Protein AF-A0A2Z5UQA4-F1 (afdb_monomer)

Solvent-accessible surface area (backbone atoms only — not comparable to full-atom values): 5163 Å² total; per-residue (Å²): 130,86,80,78,77,76,74,67,41,72,36,71,57,20,53,53,33,34,36,75,72,75,52,87,66,61,66,68,60,51,47,60,72,69,49,53,71,68,50,55,49,33,30,76,70,75,26,50,64,47,77,42,98,84,61,26,29,37,31,30,33,95,57,24,34,57,37,41,46,57,74,82,55,79,83,87,69,74,93,73,84,89,75,130

Mean predicted aligned error: 5.63 Å

Secondary structure (DSSP, 8-state):
-----PPPEE-HHHHHHHHHHT----HHHHHHHH-SHHHHHHHHTT-EEEEPTTS-EEEEETTEEEEEPPTTPPP---TT----

Sequence (84 aa):
MDDVRIPIVITLHAIRRYRERVAKIPARIIVERLSGPAFDACDRLGGGAVILPTGHRAVCGDGAVITILPHGRKFMGFVGKHRR

Foldseek 3Di:
DPPPQDWFAEDPQALVQCCVAPHVDDSVVVVVQCTDDQQSVCAVVAWAWDQHPRQWTFTHYPSYRRHIDHHPDHDPDDPPPPDD

Nearest PDB structures (foldseek):
  1whz-assembly1_A  TM=4.827E-01  e=2.173E+00  Thermus thermophilus
  3kif-assembly1_C  TM=4.237E-01  e=4.842E+00  synthetic construct

pLDDT: mean 87.78, std 16.0, range [40.22, 98.38]

Radius of gyration: 12.88 Å; Cα contacts (8 Å, |Δi|>4): 131; chains: 1; bounding box: 36×22×40 Å

Structure (mmCIF, N/CA/C/O backbone):
data_AF-A0A2Z5UQA4-F1
#
_entry.id   AF-A0A2Z5UQA4-F1
#
loop_
_atom_site.group_PDB
_atom_site.id
_atom_site.type_symbol
_atom_site.label_atom_id
_atom_site.label_alt_id
_atom_site.label_comp_id
_atom_site.label_asym_id
_atom_site.label_entity_id
_atom_site.label_seq_id
_atom_site.pdbx_PDB_ins_code
_atom_site.Cartn_x
_atom_site.Cartn_y
_atom_site.Cartn_z
_atom_site.occupancy
_atom_site.B_iso_or_equiv
_atom_site.auth_seq_id
_atom_site.auth_comp_id
_atom_site.auth_asym_id
_atom_site.auth_atom_id
_atom_site.pdbx_PDB_model_num
ATOM 1 N N . MET A 1 1 ? 4.282 -5.818 -28.438 1.00 43.81 1 MET A N 1
ATOM 2 C CA . MET A 1 1 ? 4.502 -6.636 -27.233 1.00 43.81 1 MET A CA 1
ATOM 3 C C . MET A 1 1 ? 3.278 -6.432 -26.384 1.00 43.81 1 MET A C 1
ATOM 5 O O . MET A 1 1 ? 3.017 -5.296 -26.018 1.00 43.81 1 MET A O 1
ATOM 9 N N . ASP A 1 2 ? 2.480 -7.471 -26.189 1.00 47.34 2 ASP A N 1
ATOM 10 C CA . ASP A 1 2 ? 1.358 -7.424 -25.262 1.00 47.34 2 ASP A CA 1
ATOM 11 C C . ASP A 1 2 ? 1.909 -7.082 -23.874 1.00 47.34 2 ASP A C 1
ATOM 13 O O . ASP A 1 2 ? 2.634 -7.879 -23.276 1.00 47.34 2 ASP A O 1
ATOM 17 N N . ASP A 1 3 ? 1.645 -5.863 -23.398 1.00 60.69 3 ASP A N 1
ATOM 18 C CA . ASP A 1 3 ? 1.962 -5.432 -22.036 1.00 60.69 3 ASP A CA 1
ATOM 19 C C . ASP A 1 3 ? 1.094 -6.253 -21.075 1.00 60.69 3 ASP A C 1
ATOM 21 O O . ASP A 1 3 ? 0.020 -5.824 -20.642 1.00 60.69 3 ASP A O 1
ATOM 25 N N . VAL A 1 4 ? 1.530 -7.477 -20.766 1.00 60.47 4 VAL A N 1
ATOM 26 C CA . VAL A 1 4 ? 0.931 -8.297 -19.715 1.00 60.47 4 VAL A CA 1
ATOM 27 C C . VAL A 1 4 ? 1.142 -7.544 -18.410 1.00 60.47 4 VAL A C 1
ATOM 29 O O . VAL A 1 4 ? 2.212 -7.561 -17.803 1.00 60.47 4 VAL A O 1
ATOM 32 N N . ARG A 1 5 ? 0.106 -6.813 -18.007 1.00 63.03 5 ARG A N 1
ATO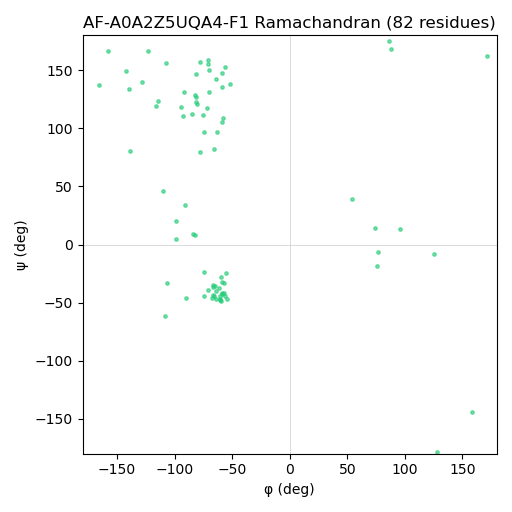M 33 C CA . ARG A 1 5 ? 0.118 -5.975 -16.818 1.00 63.03 5 ARG A CA 1
ATOM 34 C C . ARG A 1 5 ? 0.017 -6.880 -15.599 1.00 63.03 5 ARG A C 1
ATOM 36 O O . ARG A 1 5 ? -1.073 -7.311 -15.231 1.00 63.03 5 ARG A O 1
ATOM 43 N N . ILE A 1 6 ? 1.157 -7.192 -14.991 1.00 69.44 6 ILE A N 1
ATOM 44 C CA . ILE A 1 6 ? 1.177 -7.920 -13.724 1.00 69.44 6 ILE A CA 1
ATOM 45 C C . ILE A 1 6 ? 0.694 -6.944 -12.642 1.00 69.44 6 ILE A C 1
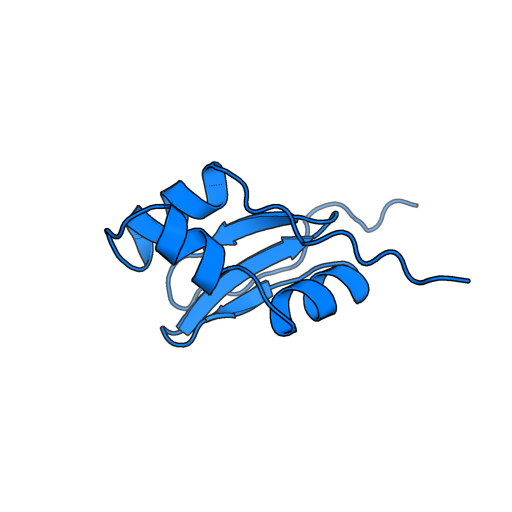ATOM 47 O O . ILE A 1 6 ? 1.328 -5.904 -12.447 1.00 69.44 6 ILE A O 1
ATOM 51 N N . PRO A 1 7 ? -0.438 -7.217 -11.972 1.00 79.50 7 PRO A N 1
ATOM 52 C CA . PRO A 1 7 ? -0.927 -6.342 -10.919 1.00 79.50 7 PRO A CA 1
ATOM 53 C C . PRO A 1 7 ? 0.063 -6.312 -9.754 1.00 79.50 7 PRO A C 1
ATOM 55 O O . PRO A 1 7 ? 0.645 -7.337 -9.391 1.00 79.50 7 PRO A O 1
ATOM 58 N N . ILE A 1 8 ? 0.227 -5.134 -9.151 1.00 90.94 8 ILE A N 1
ATOM 59 C CA . ILE A 1 8 ? 1.121 -4.953 -8.010 1.00 90.94 8 ILE A CA 1
ATOM 60 C C . ILE A 1 8 ? 0.719 -5.856 -6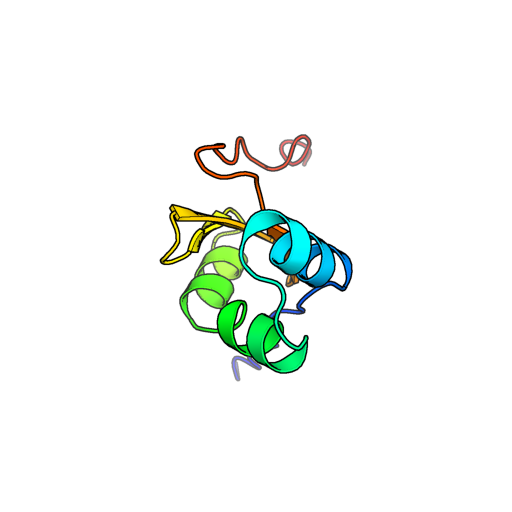.833 1.00 90.94 8 ILE A C 1
ATOM 62 O O . ILE A 1 8 ? -0.452 -5.961 -6.460 1.00 90.94 8 ILE A O 1
ATOM 66 N N . VAL A 1 9 ? 1.703 -6.502 -6.211 1.00 95.50 9 VAL A N 1
ATOM 67 C CA . VAL A 1 9 ? 1.490 -7.3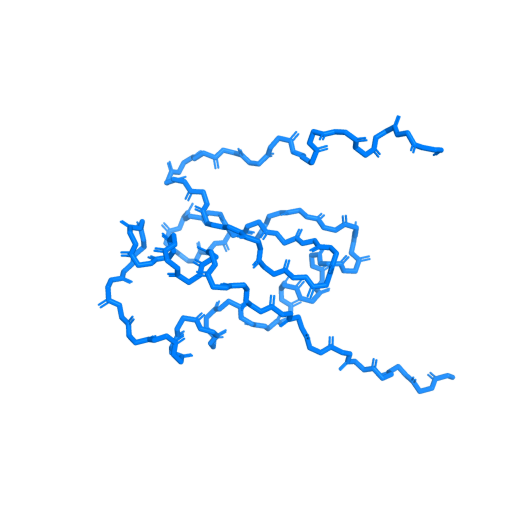88 -5.065 1.00 95.50 9 VAL A CA 1
ATOM 68 C C . VAL A 1 9 ? 1.363 -6.571 -3.783 1.00 95.50 9 VAL A C 1
ATOM 70 O O . VAL A 1 9 ? 2.245 -5.797 -3.419 1.00 95.50 9 VAL A O 1
ATOM 73 N N . ILE A 1 10 ? 0.291 -6.779 -3.020 1.00 97.25 10 ILE A N 1
ATOM 74 C CA . ILE A 1 10 ? 0.142 -6.150 -1.703 1.00 97.25 10 ILE A CA 1
ATOM 75 C C . ILE A 1 10 ? 0.686 -7.090 -0.635 1.00 97.25 10 ILE A C 1
ATOM 77 O O . ILE A 1 10 ? 0.105 -8.137 -0.348 1.00 97.25 10 ILE A O 1
ATOM 81 N N . THR A 1 11 ? 1.807 -6.719 -0.018 1.00 97.44 11 THR A N 1
ATOM 82 C CA . THR A 1 11 ? 2.431 -7.577 0.992 1.00 97.44 11 THR A CA 1
ATOM 83 C C . THR A 1 11 ? 1.595 -7.644 2.271 1.00 97.44 11 THR A C 1
ATOM 85 O O . THR A 1 11 ? 0.955 -6.675 2.695 1.00 97.44 11 THR A O 1
ATOM 88 N N . LEU A 1 12 ? 1.676 -8.777 2.975 1.00 97.69 12 LEU A N 1
ATOM 89 C CA . LEU A 1 12 ? 1.081 -8.913 4.307 1.00 97.69 12 LEU A CA 1
ATOM 90 C C . LEU A 1 12 ? 1.616 -7.850 5.284 1.00 97.69 12 LEU A C 1
ATOM 92 O O . LEU A 1 12 ? 0.883 -7.382 6.159 1.00 97.69 12 LEU A O 1
ATOM 96 N N . HIS A 1 13 ? 2.880 -7.442 5.126 1.00 98.00 13 HIS A N 1
ATOM 97 C CA . HIS A 1 13 ? 3.473 -6.380 5.933 1.00 98.00 13 HIS A CA 1
ATOM 98 C C . HIS A 1 13 ? 2.781 -5.032 5.700 1.00 98.00 13 HIS A C 1
ATOM 100 O O . HIS A 1 13 ? 2.400 -4.372 6.670 1.00 98.00 13 HIS A O 1
ATOM 106 N N . ALA A 1 14 ? 2.542 -4.649 4.443 1.00 97.69 14 ALA A N 1
ATOM 107 C CA . ALA A 1 14 ? 1.796 -3.439 4.113 1.00 97.69 14 ALA A CA 1
ATOM 108 C C . ALA A 1 14 ? 0.380 -3.460 4.701 1.00 97.69 14 ALA A C 1
ATOM 110 O O . ALA A 1 14 ? -0.040 -2.471 5.300 1.00 97.69 14 ALA A O 1
ATOM 111 N N . ILE A 1 15 ? -0.318 -4.601 4.636 1.00 98.25 15 ILE A N 1
ATOM 112 C CA . ILE A 1 15 ? -1.658 -4.759 5.227 1.00 98.25 15 ILE A CA 1
ATOM 113 C C . ILE A 1 15 ? -1.627 -4.522 6.742 1.00 98.25 15 ILE A C 1
ATOM 115 O O . ILE A 1 15 ? -2.455 -3.780 7.275 1.00 98.25 15 ILE A O 1
ATOM 119 N N . ARG A 1 16 ? -0.661 -5.120 7.451 1.00 98.31 16 ARG A N 1
ATOM 120 C CA . ARG A 1 16 ? -0.498 -4.925 8.903 1.00 98.31 16 ARG A CA 1
ATOM 121 C C . ARG A 1 16 ? -0.235 -3.458 9.239 1.00 98.31 16 ARG A C 1
ATOM 123 O O . ARG A 1 16 ? -0.939 -2.892 10.070 1.00 98.31 16 ARG A O 1
ATOM 130 N N . ARG A 1 17 ? 0.694 -2.805 8.533 1.00 98.25 17 ARG A N 1
ATOM 131 C CA . ARG A 1 17 ? 1.005 -1.383 8.759 1.00 98.25 17 ARG A CA 1
ATOM 132 C C . ARG A 1 17 ? -0.157 -0.460 8.423 1.00 98.25 17 ARG A C 1
ATOM 134 O O . ARG A 1 17 ? -0.361 0.516 9.137 1.00 98.25 17 ARG A O 1
ATOM 141 N N . TYR A 1 18 ? -0.945 -0.775 7.399 1.00 98.38 18 TYR A N 1
ATOM 142 C CA . TYR A 1 18 ? -2.161 -0.027 7.094 1.00 98.38 18 TYR A CA 1
ATOM 143 C C . TYR A 1 18 ? -3.152 -0.084 8.261 1.00 98.38 18 TYR A C 1
ATOM 145 O O . TYR A 1 18 ? -3.694 0.945 8.657 1.00 98.38 18 TYR A O 1
ATOM 153 N N . ARG A 1 19 ? -3.355 -1.265 8.859 1.00 98.25 19 ARG A N 1
ATOM 154 C CA . ARG A 1 19 ? -4.247 -1.423 10.020 1.00 98.25 19 ARG A CA 1
ATOM 155 C C . ARG A 1 19 ? -3.779 -0.665 11.249 1.00 98.25 19 ARG A C 1
ATOM 157 O O . ARG A 1 19 ? -4.602 -0.108 11.966 1.00 98.25 19 ARG A O 1
ATOM 164 N N . GLU A 1 20 ? -2.475 -0.668 11.487 1.00 97.88 20 GLU A N 1
ATOM 165 C CA . GLU A 1 20 ? -1.865 0.018 12.624 1.00 97.88 20 GLU A CA 1
ATOM 166 C C . GLU A 1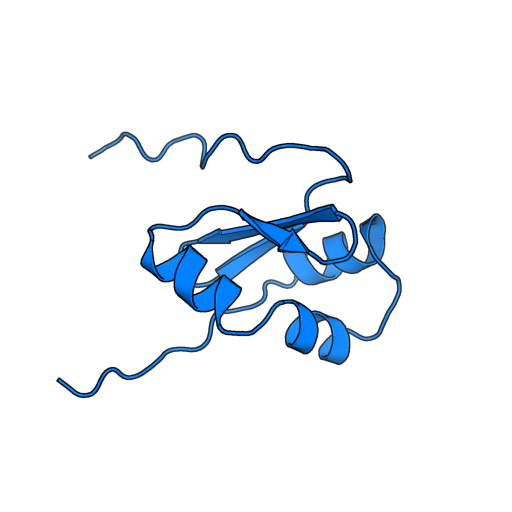 20 ? -1.902 1.541 12.481 1.00 97.88 20 GLU A C 1
ATOM 168 O O . GLU A 1 20 ? -2.089 2.237 13.473 1.00 97.88 20 GLU A O 1
ATOM 173 N N . ARG A 1 21 ? -1.679 2.058 11.265 1.00 97.31 21 ARG A N 1
ATOM 174 C CA . ARG A 1 21 ? -1.391 3.484 11.034 1.00 97.31 21 ARG A CA 1
ATOM 175 C C . ARG A 1 21 ? -2.556 4.246 10.414 1.00 97.31 21 ARG A C 1
ATOM 177 O O . ARG A 1 21 ? -2.715 5.423 10.696 1.00 97.31 21 ARG A O 1
ATOM 184 N N . VAL A 1 22 ? -3.351 3.589 9.570 1.00 97.38 22 VAL A N 1
ATOM 185 C CA . VAL A 1 22 ? -4.385 4.244 8.758 1.00 97.38 22 VAL A CA 1
ATOM 186 C C . VAL A 1 22 ? -5.784 3.909 9.261 1.00 97.38 22 VAL A C 1
ATOM 188 O O . VAL A 1 22 ? -6.521 4.813 9.636 1.00 97.38 22 VAL A O 1
ATOM 191 N N . ALA A 1 23 ? -6.174 2.629 9.246 1.00 96.50 23 ALA A N 1
ATOM 192 C CA . ALA A 1 23 ? -7.506 2.201 9.682 1.00 96.50 23 ALA A CA 1
ATOM 193 C C . ALA A 1 23 ? -7.601 0.683 9.909 1.00 96.50 23 ALA A C 1
ATOM 195 O O . ALA A 1 23 ? -7.173 -0.109 9.066 1.00 96.50 23 ALA A O 1
ATOM 196 N N . LYS A 1 24 ? -8.266 0.262 10.995 1.00 97.25 24 LYS A N 1
ATOM 197 C CA . LYS A 1 24 ? -8.563 -1.151 11.298 1.00 97.25 24 LYS A CA 1
ATOM 198 C C . LYS A 1 24 ? -9.744 -1.668 10.465 1.00 97.25 24 LYS A C 1
ATOM 200 O O . LYS A 1 24 ? -10.864 -1.753 10.952 1.00 97.25 24 LYS A O 1
ATOM 205 N N . ILE A 1 25 ? -9.483 -2.014 9.206 1.00 97.12 25 ILE A N 1
ATOM 206 C CA . ILE A 1 25 ? -10.493 -2.510 8.254 1.00 97.12 25 ILE A CA 1
ATOM 207 C C . ILE A 1 25 ? -10.121 -3.895 7.676 1.00 97.12 25 ILE A C 1
ATOM 209 O O . ILE A 1 25 ? -8.978 -4.361 7.836 1.00 97.12 25 ILE A O 1
ATOM 213 N N . PRO A 1 26 ? -11.068 -4.599 7.020 1.00 97.94 26 PRO A N 1
ATOM 214 C CA . PRO A 1 26 ? -10.808 -5.896 6.398 1.00 97.94 26 PRO A CA 1
ATOM 215 C C . PRO A 1 26 ? -9.702 -5.839 5.337 1.00 97.94 26 PRO A C 1
ATOM 217 O O . PRO A 1 26 ? -9.548 -4.841 4.637 1.00 97.94 26 PRO A O 1
ATOM 220 N N . ALA A 1 27 ? -8.938 -6.930 5.203 1.00 96.69 27 ALA A N 1
ATOM 221 C CA . ALA A 1 27 ? -7.758 -6.975 4.332 1.00 96.69 27 ALA A CA 1
ATOM 222 C C . ALA A 1 27 ? -8.107 -6.728 2.859 1.00 96.69 27 ALA A C 1
ATOM 224 O O . ALA A 1 27 ? -7.380 -6.013 2.184 1.00 96.69 27 ALA A O 1
ATOM 225 N N . ARG A 1 28 ? -9.254 -7.241 2.397 1.00 96.94 28 ARG A N 1
ATOM 226 C CA . ARG A 1 28 ? -9.762 -7.010 1.040 1.00 96.94 28 ARG A CA 1
ATOM 227 C C . ARG A 1 28 ? -9.865 -5.519 0.705 1.00 96.94 28 ARG A C 1
ATOM 229 O O . ARG A 1 28 ? -9.350 -5.092 -0.318 1.00 96.94 28 ARG A O 1
ATOM 236 N N . ILE A 1 29 ? -10.438 -4.724 1.608 1.00 97.31 29 ILE A N 1
ATOM 237 C CA . ILE A 1 29 ? -10.584 -3.274 1.413 1.00 97.31 29 ILE A CA 1
ATOM 238 C C . ILE A 1 29 ? -9.215 -2.582 1.399 1.00 97.31 29 ILE A C 1
ATOM 240 O O . ILE A 1 29 ? -9.002 -1.621 0.669 1.00 97.31 29 ILE A O 1
ATOM 244 N N . ILE A 1 30 ? -8.261 -3.069 2.197 1.00 97.25 30 ILE A N 1
ATOM 245 C CA . ILE A 1 30 ? -6.887 -2.547 2.193 1.00 97.25 30 ILE A CA 1
ATOM 246 C C . ILE A 1 30 ? -6.212 -2.838 0.855 1.00 97.25 30 ILE A C 1
ATOM 248 O O . ILE A 1 30 ? -5.583 -1.946 0.300 1.00 97.25 30 ILE A O 1
ATOM 252 N N . VAL A 1 31 ? -6.362 -4.056 0.331 1.00 96.69 31 VAL A N 1
ATOM 253 C CA . VAL A 1 31 ? -5.826 -4.440 -0.980 1.00 96.69 31 VAL A CA 1
ATOM 254 C C . VAL A 1 31 ? -6.411 -3.551 -2.070 1.00 96.69 31 VAL A C 1
ATOM 256 O O . VAL A 1 31 ? -5.644 -2.965 -2.823 1.00 96.69 31 VAL A O 1
ATOM 259 N N . GLU A 1 32 ? -7.730 -3.363 -2.101 1.00 94.50 32 GLU A N 1
ATOM 260 C CA . GLU A 1 32 ? -8.396 -2.470 -3.061 1.00 94.50 32 GLU A CA 1
ATOM 261 C C . GLU A 1 32 ? -7.853 -1.032 -2.976 1.00 94.50 32 GLU A C 1
ATOM 263 O O . GLU A 1 32 ? -7.574 -0.417 -3.999 1.00 94.50 32 GLU A O 1
ATOM 268 N N . ARG A 1 33 ? -7.617 -0.508 -1.765 1.00 95.88 33 ARG A N 1
ATOM 269 C CA . ARG A 1 33 ? -7.072 0.848 -1.549 1.00 95.88 33 ARG A CA 1
ATOM 270 C C . ARG A 1 33 ? -5.580 0.994 -1.844 1.00 95.88 33 ARG A C 1
ATOM 272 O O . ARG A 1 33 ? -5.117 2.115 -2.043 1.00 95.88 33 ARG A O 1
ATOM 279 N N . LEU A 1 34 ? -4.825 -0.098 -1.781 1.00 95.88 34 LEU A N 1
ATOM 280 C CA . LEU A 1 34 ? -3.391 -0.136 -2.080 1.00 95.88 34 LEU A CA 1
ATOM 281 C C . LEU A 1 34 ? -3.101 -0.638 -3.498 1.00 95.88 34 LEU A C 1
ATOM 283 O O . LEU A 1 34 ? -1.941 -0.787 -3.862 1.00 95.88 34 LEU A O 1
ATOM 287 N N . SER A 1 35 ? -4.145 -0.880 -4.285 1.00 92.56 35 SER A N 1
ATOM 288 C CA . SER A 1 35 ? -4.056 -1.236 -5.695 1.00 92.56 35 SER A CA 1
ATOM 289 C C . SER A 1 35 ? -4.515 -0.060 -6.549 1.00 92.56 35 SER A C 1
ATOM 291 O O . SER A 1 35 ? -5.289 0.790 -6.107 1.00 92.56 35 SER A O 1
ATOM 293 N N . GLY A 1 36 ? -4.051 -0.012 -7.793 1.00 90.88 36 GLY A N 1
ATOM 294 C CA . GLY A 1 36 ? -4.554 0.925 -8.791 1.00 90.88 36 GLY A CA 1
ATOM 295 C C . GLY A 1 36 ? -3.467 1.743 -9.484 1.00 90.88 36 GLY A C 1
ATOM 296 O O . GLY A 1 36 ? -2.278 1.592 -9.196 1.00 90.88 36 GLY A O 1
ATOM 297 N N . PRO A 1 37 ? -3.870 2.654 -10.388 1.00 92.25 37 PRO A N 1
ATOM 298 C CA . PRO A 1 37 ? -2.963 3.263 -11.361 1.00 92.25 37 PRO A CA 1
ATOM 299 C C . PRO A 1 37 ? -1.782 4.024 -10.752 1.00 92.25 37 PRO A C 1
ATOM 301 O O . PRO A 1 37 ? -0.704 4.051 -11.341 1.00 92.25 37 PRO A O 1
ATOM 304 N N . ALA A 1 38 ? -1.965 4.629 -9.575 1.00 93.50 38 ALA A N 1
ATOM 305 C CA . ALA A 1 38 ? -0.898 5.346 -8.880 1.00 93.50 38 ALA A CA 1
ATOM 306 C C . ALA A 1 38 ? 0.219 4.407 -8.398 1.00 93.50 38 ALA A C 1
ATOM 308 O O . ALA A 1 38 ? 1.392 4.766 -8.457 1.00 93.50 38 ALA A O 1
ATOM 309 N N . PHE A 1 39 ? -0.138 3.202 -7.955 1.00 94.81 39 PHE A N 1
ATOM 310 C CA . PHE A 1 39 ? 0.814 2.191 -7.508 1.00 94.81 39 PHE A CA 1
ATOM 311 C C . PHE A 1 39 ? 1.531 1.551 -8.694 1.00 94.81 39 PHE A C 1
ATOM 313 O O . PHE A 1 39 ? 2.756 1.491 -8.688 1.00 94.81 39 PHE A O 1
ATOM 320 N N . ASP A 1 40 ? 0.794 1.207 -9.754 1.00 92.38 40 ASP A N 1
ATOM 321 C CA . ASP A 1 40 ? 1.381 0.740 -11.016 1.00 92.38 40 ASP A CA 1
ATOM 322 C C . ASP A 1 40 ? 2.379 1.760 -11.588 1.00 92.38 40 ASP A C 1
ATOM 324 O O . ASP A 1 40 ? 3.450 1.409 -12.075 1.00 92.38 40 ASP A O 1
ATOM 328 N N . ALA A 1 41 ? 2.025 3.049 -11.574 1.00 91.44 41 ALA A N 1
ATOM 329 C CA . ALA A 1 41 ? 2.911 4.110 -12.037 1.00 91.44 41 ALA A CA 1
ATOM 330 C C . ALA A 1 41 ? 4.137 4.253 -11.129 1.00 91.44 41 ALA A C 1
ATOM 332 O O . ALA A 1 41 ? 5.248 4.370 -11.635 1.00 91.44 41 ALA A O 1
ATOM 333 N N . CYS A 1 42 ? 3.948 4.206 -9.808 1.00 91.62 42 CYS A N 1
ATOM 334 C CA . CYS A 1 42 ? 5.047 4.271 -8.852 1.00 91.62 42 CYS A CA 1
ATOM 335 C C . CYS A 1 42 ? 6.050 3.131 -9.060 1.00 91.62 42 CYS A C 1
ATOM 337 O O . CYS A 1 42 ? 7.250 3.375 -9.018 1.00 91.62 42 CYS A O 1
ATOM 339 N N . ASP A 1 43 ? 5.578 1.908 -9.298 1.00 90.81 43 ASP A N 1
ATOM 340 C CA . ASP A 1 43 ? 6.447 0.759 -9.551 1.00 90.81 43 ASP A CA 1
ATOM 341 C C . ASP A 1 43 ? 7.194 0.887 -10.886 1.00 90.81 43 ASP A C 1
ATOM 343 O O . ASP A 1 43 ? 8.419 0.771 -10.922 1.00 90.81 43 ASP A O 1
ATOM 347 N N . ARG A 1 44 ? 6.488 1.263 -11.966 1.00 89.00 44 ARG A N 1
ATOM 348 C CA . ARG A 1 44 ? 7.089 1.491 -13.297 1.00 89.00 44 ARG A CA 1
ATOM 349 C C . ARG A 1 44 ? 8.163 2.576 -13.314 1.00 89.00 44 ARG A C 1
ATOM 351 O O . ARG A 1 44 ? 9.064 2.520 -14.142 1.00 89.00 44 ARG A O 1
ATOM 358 N N . LEU A 1 45 ? 8.080 3.555 -12.415 1.00 88.88 45 LEU A N 1
ATOM 359 C CA . LEU A 1 45 ? 9.086 4.612 -12.263 1.00 88.88 45 LEU A CA 1
ATOM 360 C C . LEU A 1 45 ? 10.299 4.182 -11.414 1.00 88.88 45 LEU A C 1
ATOM 362 O O . LEU A 1 45 ? 11.141 5.016 -11.091 1.00 88.88 45 LEU A O 1
ATOM 366 N N . GLY A 1 46 ? 10.410 2.896 -11.061 1.00 86.69 46 GLY A N 1
ATOM 367 C CA . GLY A 1 46 ? 11.508 2.348 -10.257 1.00 86.69 46 GLY A CA 1
ATOM 368 C C . GLY A 1 46 ? 11.199 2.249 -8.761 1.00 86.69 46 GLY A C 1
ATOM 369 O O . GLY A 1 46 ? 12.105 2.032 -7.953 1.00 86.69 46 GLY A O 1
ATOM 370 N N . GLY A 1 47 ? 9.930 2.396 -8.380 1.00 90.50 47 GLY A N 1
ATOM 371 C CA . GLY A 1 47 ? 9.483 2.418 -6.993 1.00 90.50 47 GLY A CA 1
ATOM 372 C C . GLY A 1 47 ? 9.548 3.810 -6.357 1.00 90.50 47 GLY A C 1
ATOM 373 O O . GLY A 1 47 ? 9.984 4.796 -6.944 1.00 90.50 47 GLY A O 1
ATOM 374 N N . GLY A 1 48 ? 9.058 3.915 -5.126 1.00 94.38 48 GLY A N 1
ATOM 375 C CA . GLY A 1 48 ? 8.864 5.189 -4.452 1.00 94.38 48 GLY A CA 1
ATOM 376 C C . GLY A 1 48 ? 7.843 5.109 -3.328 1.00 94.38 48 GLY A C 1
ATOM 377 O O . GLY A 1 48 ? 7.729 4.108 -2.616 1.00 94.38 48 GLY A O 1
ATOM 378 N N . ALA A 1 49 ? 7.079 6.188 -3.169 1.00 95.38 49 ALA A N 1
ATOM 379 C CA . ALA A 1 49 ? 5.945 6.202 -2.265 1.00 95.38 49 ALA A CA 1
ATOM 380 C C . ALA A 1 49 ? 4.748 6.951 -2.852 1.00 95.38 49 ALA A C 1
ATOM 382 O O . ALA A 1 49 ? 4.872 8.083 -3.314 1.00 95.38 49 ALA A O 1
ATOM 383 N N . VAL A 1 50 ? 3.575 6.336 -2.741 1.00 96.44 50 VAL A N 1
ATOM 384 C CA . VAL A 1 50 ? 2.283 6.927 -3.093 1.00 96.44 50 VAL A CA 1
ATOM 385 C C . VAL A 1 50 ? 1.694 7.598 -1.855 1.00 96.44 50 VAL A C 1
ATOM 387 O O . VAL A 1 50 ? 1.652 7.003 -0.774 1.00 96.44 50 VAL A O 1
ATOM 390 N N . ILE A 1 51 ? 1.242 8.844 -1.993 1.00 95.94 51 ILE A N 1
ATOM 391 C CA . ILE A 1 51 ? 0.537 9.560 -0.924 1.00 95.94 51 ILE A CA 1
ATOM 392 C C . ILE A 1 51 ? -0.923 9.099 -0.923 1.00 95.94 51 ILE A C 1
ATOM 394 O O . ILE A 1 51 ? -1.627 9.226 -1.921 1.00 95.94 51 ILE A O 1
ATOM 398 N N . LEU A 1 52 ? -1.369 8.549 0.201 1.00 95.62 52 LEU A N 1
ATOM 399 C CA . LEU A 1 52 ? -2.752 8.144 0.418 1.00 95.62 52 LEU A CA 1
ATOM 400 C C . LEU A 1 52 ? -3.625 9.372 0.728 1.00 95.62 52 LEU A C 1
ATOM 402 O O . LEU A 1 52 ? -3.112 10.348 1.280 1.00 95.62 52 LEU A O 1
ATOM 406 N N . PRO A 1 53 ? -4.953 9.310 0.507 1.00 92.81 53 PRO A N 1
ATOM 407 C CA . PRO A 1 53 ? -5.869 10.402 0.859 1.00 92.81 53 PRO A CA 1
ATOM 408 C C . PRO A 1 53 ? -5.799 10.836 2.331 1.00 92.81 53 PRO A C 1
ATOM 410 O O . PRO A 1 53 ? -6.110 11.970 2.669 1.00 92.81 53 PRO A O 1
ATOM 413 N N . THR A 1 54 ? -5.354 9.943 3.218 1.00 93.88 54 THR A N 1
ATOM 414 C CA . THR A 1 54 ? -5.161 10.209 4.650 1.00 93.88 54 THR A CA 1
ATOM 415 C C . THR A 1 54 ? -3.817 10.871 4.981 1.00 93.88 54 THR A C 1
ATOM 417 O O . THR A 1 54 ? -3.433 10.890 6.145 1.00 93.88 54 THR A O 1
ATOM 420 N N . GLY A 1 55 ? -3.035 11.305 3.987 1.00 94.75 55 GLY A N 1
ATOM 421 C CA . GLY A 1 55 ? -1.707 11.913 4.170 1.00 94.75 55 GLY A CA 1
ATOM 422 C C . GLY A 1 55 ? -0.575 10.926 4.490 1.00 94.75 55 GLY A C 1
ATOM 423 O O . GLY A 1 55 ? 0.601 11.298 4.520 1.00 94.75 55 GLY A O 1
ATOM 424 N N . HIS A 1 56 ? -0.896 9.649 4.703 1.00 97.38 56 HIS A N 1
ATOM 425 C CA . HIS A 1 56 ? 0.085 8.578 4.868 1.00 97.38 56 HIS A CA 1
ATOM 426 C C . HIS A 1 56 ? 0.785 8.258 3.547 1.00 97.38 56 HIS A C 1
ATOM 428 O O . HIS A 1 56 ? 0.253 8.512 2.472 1.00 97.38 5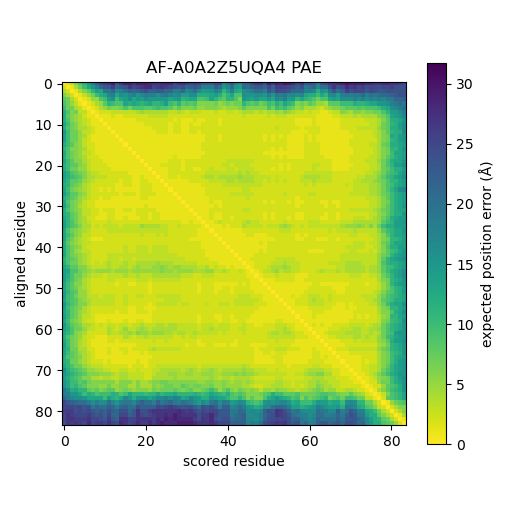6 HIS A O 1
ATOM 434 N N . ARG A 1 57 ? 1.970 7.648 3.616 1.00 97.38 57 ARG A N 1
ATOM 435 C CA . ARG A 1 57 ? 2.724 7.239 2.424 1.00 97.38 57 ARG A CA 1
ATOM 436 C C . ARG A 1 57 ? 2.837 5.726 2.344 1.00 97.38 57 ARG A C 1
ATOM 438 O O . ARG A 1 57 ? 3.354 5.107 3.269 1.00 97.38 57 ARG A O 1
ATOM 445 N N . ALA A 1 58 ? 2.381 5.145 1.245 1.00 97.44 58 ALA A N 1
ATOM 446 C CA . ALA A 1 58 ? 2.546 3.733 0.937 1.00 97.44 58 ALA A CA 1
ATOM 447 C C . ALA A 1 58 ? 3.796 3.544 0.072 1.00 97.44 58 ALA A C 1
ATOM 449 O O . ALA A 1 58 ? 3.878 4.101 -1.018 1.00 97.44 58 ALA A O 1
ATOM 450 N N . VAL A 1 59 ? 4.776 2.797 0.572 1.00 96.62 59 VAL A N 1
ATOM 451 C CA . VAL A 1 59 ? 6.035 2.523 -0.129 1.00 96.62 59 VAL A CA 1
ATOM 452 C C . VAL A 1 59 ? 5.825 1.375 -1.105 1.00 96.62 59 VAL A C 1
ATOM 454 O O . VAL A 1 59 ? 5.324 0.315 -0.721 1.00 96.62 59 VAL A O 1
ATOM 457 N N . CYS A 1 60 ? 6.230 1.600 -2.346 1.00 94.38 60 CYS A N 1
ATOM 458 C CA . CYS A 1 60 ? 6.020 0.731 -3.494 1.00 94.38 60 CYS A CA 1
ATOM 459 C C . CYS A 1 60 ? 7.356 0.487 -4.198 1.00 94.38 60 CYS A C 1
ATOM 461 O O . CYS A 1 60 ? 8.140 1.420 -4.345 1.00 94.38 60 CYS A O 1
ATOM 463 N N . GLY A 1 61 ? 7.612 -0.733 -4.649 1.00 90.31 61 GLY A N 1
ATOM 464 C CA . GLY A 1 61 ? 8.759 -1.071 -5.485 1.00 90.31 61 GLY A CA 1
ATOM 465 C C . GLY A 1 61 ? 8.897 -2.577 -5.662 1.00 90.31 61 GLY A C 1
ATOM 466 O O . GLY A 1 61 ? 8.335 -3.346 -4.881 1.00 90.31 61 GLY A O 1
ATOM 467 N N . ASP A 1 62 ? 9.664 -2.978 -6.675 1.00 90.00 62 ASP A N 1
ATOM 468 C CA . ASP A 1 62 ? 9.903 -4.384 -7.021 1.00 90.00 62 ASP A CA 1
ATOM 469 C C . ASP A 1 62 ? 8.591 -5.173 -7.224 1.00 90.00 62 ASP A C 1
ATOM 471 O O . ASP A 1 62 ? 8.453 -6.313 -6.781 1.00 90.00 62 ASP A O 1
ATOM 475 N N . GLY A 1 63 ? 7.594 -4.545 -7.856 1.00 92.12 63 GLY A N 1
ATOM 476 C CA . GLY A 1 63 ? 6.289 -5.142 -8.128 1.00 92.12 63 GLY A CA 1
ATOM 477 C C . GLY A 1 63 ? 5.390 -5.265 -6.900 1.00 92.12 63 GLY A C 1
ATOM 478 O O . GLY A 1 63 ? 4.399 -5.997 -6.952 1.00 92.12 63 GLY A O 1
ATOM 479 N N . ALA A 1 64 ? 5.702 -4.586 -5.788 1.00 95.19 64 ALA A N 1
ATOM 480 C CA . ALA A 1 64 ? 4.959 -4.741 -4.543 1.00 95.19 64 ALA A CA 1
ATOM 481 C C . ALA A 1 64 ? 4.753 -3.449 -3.736 1.00 95.19 64 ALA A C 1
ATOM 483 O O . ALA A 1 64 ? 5.606 -2.565 -3.671 1.00 95.19 64 ALA A O 1
ATOM 484 N N . VAL A 1 65 ? 3.638 -3.382 -3.001 1.00 96.44 65 VAL A N 1
ATOM 485 C CA . VAL A 1 65 ? 3.472 -2.446 -1.880 1.00 96.44 65 VAL A CA 1
ATOM 486 C C . VAL A 1 65 ? 4.070 -3.078 -0.628 1.00 96.44 65 VAL A C 1
ATOM 488 O O . VAL A 1 65 ? 3.561 -4.066 -0.090 1.00 96.44 65 VAL A O 1
ATOM 491 N N . ILE A 1 66 ? 5.163 -2.490 -0.151 1.00 96.19 66 ILE A N 1
ATOM 492 C CA . ILE A 1 66 ? 6.036 -3.070 0.873 1.00 96.19 66 ILE A CA 1
ATOM 493 C C . ILE A 1 66 ? 5.587 -2.652 2.275 1.00 96.19 66 ILE A C 1
ATOM 495 O O . ILE A 1 66 ? 5.512 -3.476 3.185 1.00 96.19 66 ILE A O 1
ATOM 499 N N . THR A 1 67 ? 5.288 -1.367 2.489 1.00 97.00 67 THR A N 1
ATOM 500 C CA . THR A 1 67 ? 4.939 -0.841 3.818 1.00 97.00 67 THR A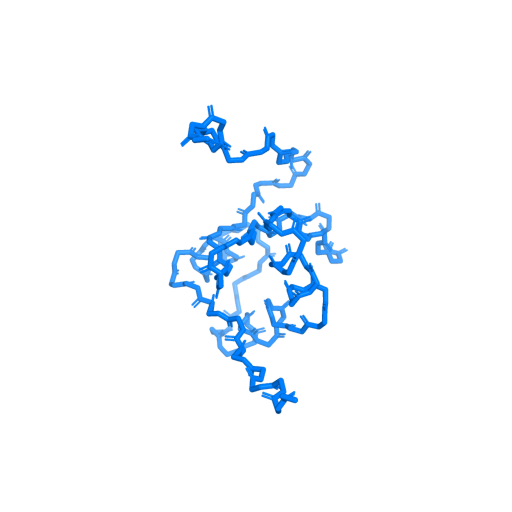 CA 1
ATOM 501 C C . THR A 1 67 ? 4.136 0.455 3.738 1.00 97.00 67 THR A C 1
ATOM 503 O O . THR A 1 67 ? 4.087 1.101 2.696 1.00 97.00 67 THR A O 1
ATOM 506 N N . ILE A 1 68 ? 3.537 0.869 4.855 1.00 97.75 68 ILE A N 1
ATOM 507 C CA . ILE A 1 68 ? 2.860 2.166 5.002 1.00 97.75 68 ILE A CA 1
ATOM 508 C C . ILE A 1 68 ? 3.615 2.968 6.042 1.00 97.75 68 ILE A C 1
ATOM 510 O O . ILE A 1 68 ? 3.688 2.508 7.170 1.00 97.75 68 ILE A O 1
ATOM 514 N N . LEU A 1 69 ? 4.176 4.130 5.722 1.00 96.69 69 LEU A N 1
ATOM 515 C CA . LEU A 1 69 ? 4.910 4.980 6.667 1.00 96.69 69 LEU A CA 1
ATOM 516 C C . LEU A 1 69 ? 3.973 5.646 7.696 1.00 96.69 69 LEU A C 1
ATOM 518 O O . LEU A 1 69 ? 2.790 5.830 7.408 1.00 96.69 69 LEU A O 1
ATOM 522 N N . PRO A 1 70 ? 4.479 6.033 8.887 1.00 95.31 70 PRO A N 1
ATOM 523 C CA . PRO A 1 70 ? 3.740 6.894 9.811 1.00 95.31 70 PRO A CA 1
ATOM 524 C C . PRO A 1 70 ? 3.331 8.212 9.147 1.00 95.31 70 PRO A C 1
ATOM 526 O O . PRO A 1 70 ? 4.024 8.692 8.243 1.00 95.31 70 PRO A O 1
ATOM 529 N N . HIS A 1 71 ? 2.238 8.810 9.620 1.00 94.44 71 HIS A N 1
ATOM 530 C CA . HIS A 1 71 ? 1.760 10.096 9.118 1.00 94.44 71 HIS A CA 1
ATOM 531 C C . HIS A 1 71 ? 2.870 11.163 9.132 1.00 94.44 71 HIS A C 1
ATOM 533 O O . HIS A 1 71 ? 3.679 11.223 10.058 1.00 94.44 71 HIS A O 1
ATOM 539 N N . GLY A 1 72 ? 2.952 11.973 8.074 1.00 89.88 72 GLY A N 1
ATOM 540 C CA . GLY A 1 72 ? 3.967 13.024 7.924 1.00 89.88 72 GLY A CA 1
ATOM 541 C C . GLY A 1 72 ? 5.377 12.541 7.551 1.00 89.88 72 GLY A C 1
ATOM 542 O O . GLY A 1 72 ? 6.158 13.321 7.001 1.00 89.88 72 GLY A O 1
ATOM 543 N N . ARG A 1 73 ? 5.719 11.259 7.743 1.00 92.69 73 ARG A N 1
ATOM 544 C CA . ARG A 1 73 ? 7.066 10.751 7.438 1.00 92.69 73 ARG A CA 1
ATOM 545 C C . ARG A 1 73 ? 7.318 10.702 5.931 1.00 92.69 73 ARG A C 1
ATOM 547 O O . ARG A 1 73 ? 6.495 10.194 5.168 1.00 92.69 73 ARG A O 1
ATOM 554 N N . LYS A 1 74 ? 8.461 11.236 5.494 1.00 88.69 74 LYS A N 1
ATOM 555 C CA . LYS A 1 74 ? 8.903 11.206 4.091 1.00 88.69 74 LYS A CA 1
ATOM 556 C C . LYS A 1 74 ? 9.558 9.863 3.757 1.00 88.69 74 LYS A C 1
ATOM 558 O O . LYS A 1 74 ? 10.195 9.249 4.612 1.00 88.69 74 LYS A O 1
ATOM 563 N N . PHE A 1 75 ? 9.390 9.419 2.514 1.00 87.81 75 PHE A N 1
ATOM 564 C CA . PHE A 1 75 ? 10.182 8.328 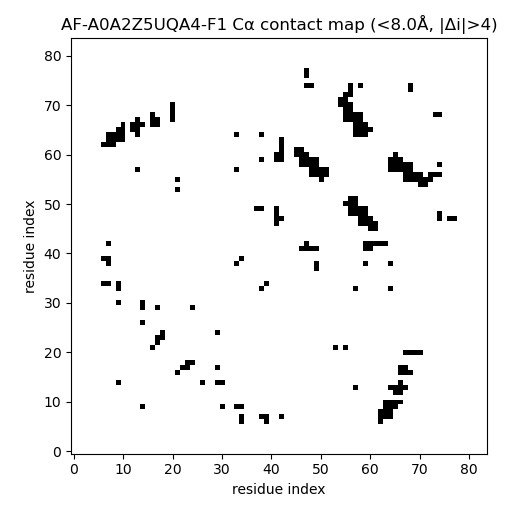1.956 1.00 87.81 75 PHE A CA 1
ATOM 565 C C . PHE A 1 75 ? 11.520 8.905 1.488 1.00 87.81 75 PHE A C 1
ATOM 567 O O . PHE A 1 75 ? 11.524 9.839 0.693 1.00 87.81 75 PHE A O 1
ATOM 574 N N . MET A 1 76 ? 12.630 8.383 2.008 1.00 84.56 76 MET A N 1
ATOM 575 C CA . MET A 1 76 ? 13.984 8.881 1.711 1.00 84.56 76 MET A CA 1
ATOM 576 C C . MET A 1 76 ? 14.693 8.034 0.640 1.00 84.56 76 MET A C 1
ATOM 578 O O . MET A 1 76 ? 15.916 8.043 0.561 1.00 84.56 76 MET A O 1
ATOM 582 N N . GLY A 1 77 ? 13.933 7.277 -0.158 1.00 78.56 77 GLY A N 1
ATOM 583 C CA . GLY A 1 77 ? 14.479 6.294 -1.091 1.00 78.56 77 GLY A CA 1
ATOM 584 C C . GLY A 1 77 ? 14.686 4.917 -0.457 1.00 78.56 77 GLY A C 1
ATOM 585 O O . GLY A 1 77 ? 14.613 4.736 0.762 1.00 78.56 77 GLY A O 1
ATOM 586 N N . PHE A 1 78 ? 14.943 3.925 -1.307 1.00 68.44 78 PHE A N 1
ATOM 587 C CA . PHE A 1 78 ? 15.426 2.624 -0.863 1.00 68.44 78 PHE A CA 1
ATOM 588 C C . PHE A 1 78 ? 16.900 2.770 -0.487 1.00 68.44 78 PHE A C 1
ATOM 590 O O . PHE A 1 78 ? 17.745 2.997 -1.353 1.00 68.44 78 PHE A O 1
ATOM 597 N N . VAL A 1 79 ? 17.216 2.657 0.804 1.00 51.38 79 VAL A N 1
ATOM 598 C CA . VAL A 1 79 ? 18.605 2.611 1.276 1.00 51.38 79 VAL A CA 1
ATOM 599 C C . VAL A 1 79 ? 19.287 1.413 0.599 1.00 51.38 79 VAL A C 1
ATOM 601 O O . VAL A 1 79 ? 18.990 0.273 0.938 1.00 51.38 79 VAL A O 1
ATOM 604 N N . GLY A 1 80 ? 20.153 1.668 -0.392 1.00 48.47 80 GLY A N 1
ATOM 605 C CA . GLY A 1 8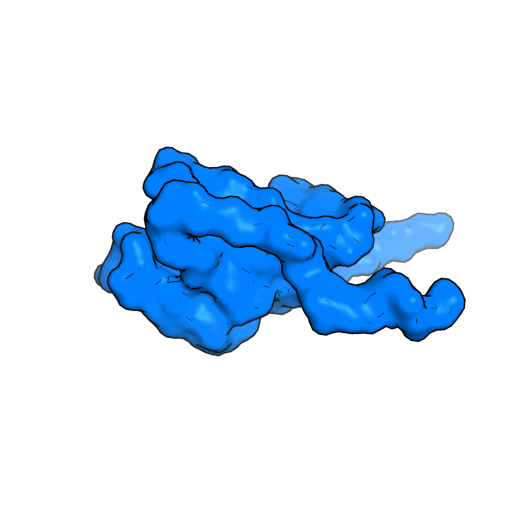0 ? 21.009 0.648 -1.015 1.00 48.47 80 GLY A CA 1
ATOM 606 C C . GLY A 1 80 ? 20.947 0.473 -2.542 1.00 48.47 80 GLY A C 1
ATOM 607 O O . GLY A 1 80 ? 21.809 -0.222 -3.070 1.00 48.47 80 GLY A O 1
ATOM 608 N N . LYS A 1 81 ? 20.026 1.100 -3.290 1.00 45.97 81 LYS A N 1
ATOM 609 C CA . LYS A 1 81 ? 19.927 0.918 -4.765 1.00 45.97 81 LYS A CA 1
ATOM 610 C C . LYS A 1 81 ? 20.743 1.923 -5.608 1.00 45.97 81 LYS A C 1
ATOM 612 O O . LYS A 1 81 ? 20.370 2.252 -6.723 1.00 45.97 81 LYS A O 1
ATOM 617 N N . HIS A 1 82 ? 21.905 2.342 -5.099 1.00 40.22 82 HIS A N 1
ATOM 618 C CA . HIS A 1 82 ? 23.007 2.926 -5.891 1.00 40.22 82 HIS A CA 1
ATOM 619 C C . HIS A 1 82 ? 24.203 1.953 -5.942 1.00 40.22 82 HIS A C 1
ATOM 621 O O . HIS A 1 82 ? 25.351 2.312 -5.694 1.00 40.22 82 HIS A O 1
ATOM 627 N N . ARG A 1 83 ? 23.930 0.674 -6.212 1.00 43.97 83 ARG A N 1
ATOM 628 C CA . ARG A 1 83 ? 24.953 -0.318 -6.567 1.00 43.97 83 ARG A CA 1
ATOM 629 C C . ARG A 1 83 ? 24.444 -1.201 -7.700 1.00 43.97 83 ARG A C 1
ATOM 631 O O . ARG A 1 83 ? 23.978 -2.311 -7.458 1.00 43.97 83 ARG A O 1
ATOM 638 N N . ARG A 1 84 ? 24.530 -0.680 -8.918 1.00 41.19 84 ARG A N 1
ATOM 639 C CA . ARG A 1 84 ? 25.223 -1.287 -10.060 1.00 41.19 84 ARG A CA 1
ATOM 640 C C . ARG A 1 84 ? 25.321 -0.259 -11.175 1.00 41.19 84 ARG A C 1
ATOM 642 O O . ARG A 1 84 ? 24.339 0.493 -11.337 1.00 41.19 84 ARG A O 1
#